Protein AF-A0A7X8R130-F1 (afdb_monomer_lite)

pLDDT: mean 80.9, std 13.42, range [38.44, 95.0]

Structure (mmCIF, N/CA/C/O backbone):
data_AF-A0A7X8R130-F1
#
_entry.id   AF-A0A7X8R130-F1
#
loop_
_atom_site.group_PDB
_atom_site.id
_atom_site.type_symbol
_atom_site.label_atom_id
_atom_site.label_alt_id
_atom_site.label_comp_id
_atom_site.label_asym_id
_atom_site.label_entity_id
_atom_site.label_seq_id
_atom_site.pdbx_PDB_ins_code
_atom_site.Cartn_x
_atom_site.Cartn_y
_atom_site.Cartn_z
_atom_site.occupancy
_atom_site.B_iso_or_equiv
_atom_site.auth_seq_id
_atom_site.auth_comp_id
_atom_site.auth_asym_id
_atom_site.auth_atom_id
_atom_site.pdbx_PDB_model_num
ATOM 1 N N . GLN A 1 1 ? 11.035 8.551 -11.844 1.00 73.44 1 GLN A N 1
ATOM 2 C CA . GLN A 1 1 ? 11.113 8.944 -13.270 1.00 73.44 1 GLN A CA 1
ATOM 3 C C . GLN A 1 1 ? 12.322 9.835 -13.554 1.00 73.44 1 GLN A C 1
ATOM 5 O O . GLN A 1 1 ? 13.119 9.437 -14.389 1.00 73.44 1 GLN A O 1
ATOM 10 N N . GLY A 1 2 ? 12.536 10.948 -12.832 1.00 83.69 2 GLY A N 1
ATOM 11 C CA . GLY A 1 2 ? 13.735 11.793 -13.015 1.00 83.69 2 GLY A CA 1
ATOM 12 C C . GLY A 1 2 ? 15.074 11.063 -12.820 1.00 83.69 2 GLY A C 1
ATOM 13 O O . GLY A 1 2 ? 15.964 11.190 -13.649 1.00 83.69 2 GLY A O 1
ATOM 14 N N . GLU A 1 3 ? 15.189 10.219 -11.790 1.00 83.75 3 GLU A N 1
ATOM 15 C CA . GLU A 1 3 ? 16.383 9.385 -11.557 1.00 83.75 3 GLU A CA 1
ATOM 16 C C . GLU A 1 3 ? 16.669 8.415 -12.716 1.00 83.75 3 GLU A C 1
ATOM 18 O O . GLU A 1 3 ? 17.794 8.341 -13.197 1.00 83.75 3 GLU A O 1
ATOM 23 N N . CYS A 1 4 ? 15.642 7.714 -13.208 1.00 82.94 4 CYS A N 1
ATOM 24 C CA . CYS A 1 4 ? 15.760 6.807 -14.353 1.00 82.94 4 CYS A CA 1
ATOM 25 C C . CYS A 1 4 ? 16.220 7.556 -15.613 1.00 82.94 4 CYS A C 1
ATOM 27 O O . CYS A 1 4 ? 17.091 7.071 -16.327 1.00 82.94 4 CYS A O 1
ATOM 29 N N . ALA A 1 5 ? 15.688 8.760 -15.850 1.00 85.56 5 ALA A N 1
ATOM 30 C CA . ALA A 1 5 ? 16.148 9.619 -16.937 1.00 85.56 5 ALA A CA 1
ATOM 31 C C . ALA A 1 5 ? 17.622 10.020 -16.753 1.00 85.56 5 ALA A C 1
ATOM 33 O O . ALA A 1 5 ? 18.395 9.930 -17.700 1.00 85.56 5 ALA A O 1
ATOM 34 N N . GLY A 1 6 ? 18.035 10.389 -15.536 1.00 89.75 6 GLY A N 1
ATOM 35 C CA . GLY A 1 6 ? 19.433 10.682 -15.204 1.00 89.75 6 GLY A CA 1
ATOM 36 C C . GLY A 1 6 ? 20.379 9.507 -15.462 1.00 89.75 6 GLY A C 1
ATOM 37 O O . GLY A 1 6 ? 21.422 9.685 -16.087 1.00 89.75 6 GLY A O 1
ATOM 38 N N . MET A 1 7 ? 19.997 8.298 -15.042 1.00 87.44 7 MET A N 1
ATOM 39 C CA . MET A 1 7 ? 20.782 7.080 -15.278 1.00 87.44 7 MET A CA 1
ATOM 40 C C . MET A 1 7 ? 20.916 6.774 -16.774 1.00 87.44 7 MET A C 1
ATOM 42 O O . MET A 1 7 ? 22.036 6.557 -17.240 1.00 87.44 7 MET A O 1
ATOM 46 N N . ASN A 1 8 ? 19.819 6.877 -17.532 1.00 89.31 8 ASN A N 1
ATOM 47 C CA . ASN A 1 8 ? 19.824 6.693 -18.986 1.00 89.31 8 ASN A CA 1
ATOM 48 C C . ASN A 1 8 ? 20.682 7.745 -19.703 1.00 89.31 8 ASN A C 1
ATOM 50 O O . ASN A 1 8 ? 21.444 7.410 -20.606 1.00 89.31 8 ASN A O 1
ATOM 54 N N . MET A 1 9 ? 20.655 9.001 -19.247 1.00 90.31 9 MET A N 1
ATOM 55 C CA . MET A 1 9 ? 21.545 10.051 -19.760 1.00 90.31 9 MET A CA 1
ATOM 56 C C . MET A 1 9 ? 23.027 9.796 -19.442 1.00 90.31 9 MET A C 1
ATOM 58 O O . MET A 1 9 ? 23.889 10.250 -20.188 1.00 90.31 9 MET A O 1
ATOM 62 N N . SER A 1 10 ? 23.343 9.052 -18.377 1.00 90.44 10 SER A N 1
ATOM 63 C CA . SER A 1 10 ? 24.720 8.656 -18.032 1.00 90.44 10 SER A CA 1
ATOM 64 C C . SER A 1 10 ? 25.238 7.432 -18.808 1.00 90.44 10 SER A C 1
ATOM 66 O O . SER A 1 10 ? 26.328 6.941 -18.519 1.00 90.44 10 SER A O 1
ATOM 68 N N . GLY A 1 11 ? 24.466 6.926 -19.778 1.00 85.50 11 GLY A N 1
ATOM 69 C CA . GLY A 1 11 ? 24.817 5.754 -20.585 1.00 85.50 11 GLY A CA 1
ATOM 70 C C . GLY A 1 11 ? 24.559 4.408 -19.898 1.00 85.50 11 GLY A C 1
ATOM 71 O O . GLY A 1 11 ? 24.974 3.375 -20.418 1.00 85.50 11 GLY A O 1
ATOM 72 N N . LYS A 1 12 ? 23.888 4.397 -18.738 1.00 83.94 12 LYS A N 1
ATOM 73 C CA . LYS A 1 12 ? 23.409 3.169 -18.088 1.00 83.94 12 LYS A CA 1
ATOM 74 C C . LYS A 1 12 ? 22.003 2.860 -18.573 1.00 83.94 12 LYS A C 1
ATOM 76 O O . LYS A 1 12 ? 21.180 3.760 -18.586 1.00 83.94 12 LYS A O 1
ATOM 81 N N . ASP A 1 13 ? 21.714 1.606 -18.892 1.00 81.56 13 ASP A N 1
ATOM 82 C CA . ASP A 1 13 ? 20.369 1.202 -19.304 1.00 81.56 13 ASP A CA 1
ATOM 83 C C . ASP A 1 13 ? 19.511 0.884 -18.068 1.00 81.56 13 ASP A C 1
ATOM 85 O O . ASP A 1 13 ? 19.802 -0.047 -17.311 1.00 81.56 13 ASP A O 1
ATOM 89 N N . PHE A 1 14 ? 18.500 1.713 -17.805 1.00 83.50 14 PHE A N 1
ATOM 90 C CA . PHE A 1 14 ? 17.632 1.619 -16.635 1.00 83.50 14 PHE A CA 1
ATOM 91 C C . PHE A 1 14 ? 16.160 1.753 -17.034 1.00 83.50 14 PHE A C 1
ATOM 93 O O . PHE A 1 14 ? 15.763 2.680 -17.746 1.00 83.50 14 PHE A O 1
ATOM 100 N N . VAL A 1 15 ? 15.325 0.846 -16.522 1.00 82.88 15 VAL A N 1
ATOM 101 C CA . VAL A 1 15 ? 13.887 0.784 -16.818 1.00 82.88 15 VAL A CA 1
ATOM 102 C C . VAL A 1 15 ? 13.085 1.238 -15.602 1.00 82.88 15 VAL A C 1
ATOM 104 O O . VAL A 1 15 ? 13.333 0.810 -14.477 1.00 82.88 15 VAL A O 1
ATOM 107 N N . PHE A 1 16 ? 12.092 2.102 -15.824 1.00 76.38 16 PHE A N 1
ATOM 108 C CA . PHE A 1 16 ? 11.149 2.511 -14.786 1.00 76.38 16 PHE A CA 1
ATOM 109 C C . PHE A 1 16 ? 9.902 1.618 -14.809 1.00 76.38 16 PHE A C 1
ATOM 111 O O . PHE A 1 16 ? 8.943 1.894 -15.524 1.00 76.38 16 PHE A O 1
ATOM 118 N N . ASP A 1 17 ? 9.910 0.555 -14.011 1.00 75.88 17 ASP A N 1
ATOM 119 C CA . ASP A 1 17 ? 8.871 -0.487 -13.965 1.00 75.88 17 ASP A CA 1
ATOM 120 C C . ASP A 1 17 ? 8.034 -0.482 -12.669 1.00 75.88 17 ASP A C 1
ATOM 122 O O . ASP A 1 17 ? 7.019 -1.169 -12.560 1.00 75.88 17 ASP A O 1
ATOM 126 N N . LYS A 1 18 ? 8.430 0.329 -11.684 1.00 68.75 18 LYS A N 1
ATOM 127 C CA . LYS A 1 18 ? 7.862 0.360 -10.322 1.00 68.75 18 LYS A CA 1
ATOM 128 C C . LYS A 1 18 ? 6.936 1.551 -10.063 1.00 68.75 18 LYS A C 1
ATOM 130 O O . LYS A 1 18 ? 6.879 2.075 -8.949 1.00 68.75 18 LYS A O 1
ATOM 135 N N . ALA A 1 19 ? 6.232 2.012 -11.093 1.00 74.38 19 ALA A N 1
ATOM 136 C CA . ALA A 1 19 ? 5.258 3.087 -10.951 1.00 74.38 19 ALA A CA 1
ATOM 137 C C . ALA A 1 19 ? 4.056 2.615 -10.121 1.00 74.38 19 ALA A C 1
ATOM 139 O O . ALA A 1 19 ? 3.440 1.598 -10.435 1.00 74.38 19 ALA A O 1
ATOM 140 N N . ILE A 1 20 ? 3.698 3.380 -9.095 1.00 81.06 20 ILE A N 1
ATOM 141 C CA . ILE A 1 20 ? 2.458 3.199 -8.337 1.00 81.06 20 ILE A CA 1
ATOM 142 C C . ILE A 1 20 ? 1.722 4.541 -8.296 1.00 81.06 20 ILE A C 1
ATOM 144 O O . ILE A 1 20 ? 2.370 5.569 -8.079 1.00 81.06 20 ILE A O 1
ATOM 148 N N . PRO A 1 21 ? 0.396 4.575 -8.518 1.00 83.44 21 PRO A N 1
ATOM 149 C CA . PRO A 1 21 ? -0.369 5.793 -8.300 1.00 83.44 21 PRO A CA 1
ATOM 150 C C . PRO A 1 21 ? -0.313 6.123 -6.807 1.00 83.44 21 PRO A C 1
ATOM 152 O O . PRO A 1 21 ? -0.613 5.267 -5.978 1.00 83.44 21 PRO A O 1
ATOM 155 N N . MET A 1 22 ? 0.108 7.335 -6.460 1.00 87.50 22 MET A N 1
ATOM 156 C CA . MET A 1 22 ? 0.205 7.797 -5.078 1.00 87.50 22 MET A CA 1
ATOM 157 C C . MET A 1 22 ? -0.158 9.275 -5.013 1.00 87.50 22 MET A C 1
ATOM 159 O O . MET A 1 22 ? 0.347 10.064 -5.806 1.00 87.50 22 MET A O 1
ATOM 163 N N . ASN A 1 23 ? -0.995 9.641 -4.045 1.00 87.69 23 ASN A N 1
ATOM 164 C CA . ASN A 1 23 ? -1.342 11.029 -3.758 1.00 87.69 23 ASN A CA 1
ATOM 165 C C . ASN A 1 23 ? -1.182 11.303 -2.266 1.00 87.69 23 ASN A C 1
ATOM 167 O O . ASN A 1 23 ? -1.590 10.484 -1.441 1.00 87.69 23 ASN A O 1
ATOM 171 N N . ALA A 1 24 ? -0.650 12.474 -1.931 1.00 87.06 24 ALA A N 1
ATOM 172 C CA . ALA A 1 24 ? -0.576 12.967 -0.564 1.00 87.06 24 ALA A CA 1
ATOM 173 C C . ALA A 1 24 ? -1.075 14.414 -0.511 1.00 87.06 24 ALA A C 1
ATOM 175 O O . ALA A 1 24 ? -0.730 15.222 -1.373 1.00 87.06 24 ALA A O 1
ATOM 176 N N . ILE A 1 25 ? -1.890 14.736 0.491 1.00 90.00 25 ILE A N 1
ATOM 177 C CA . ILE A 1 25 ? -2.416 16.082 0.723 1.00 90.00 25 ILE A CA 1
ATOM 178 C C . ILE A 1 25 ? -2.476 16.364 2.224 1.00 90.00 25 ILE A C 1
ATOM 180 O O . ILE A 1 25 ? -2.854 15.500 3.011 1.00 90.00 25 ILE A O 1
ATOM 184 N N . GLY A 1 26 ? -2.088 17.573 2.624 1.00 86.12 26 GLY A N 1
ATOM 185 C CA . GLY A 1 26 ? -2.335 18.092 3.968 1.00 86.12 26 GLY A CA 1
ATOM 186 C C . GLY A 1 26 ? -3.575 18.980 3.959 1.00 86.12 26 GLY A C 1
ATOM 187 O O . GLY A 1 26 ? -3.665 19.882 3.127 1.00 86.12 26 GLY A O 1
ATOM 188 N N . LEU A 1 27 ? -4.523 18.740 4.863 1.00 80.62 27 LEU A N 1
ATOM 189 C CA . LEU A 1 27 ? -5.742 19.535 4.992 1.00 80.62 27 LEU A CA 1
ATOM 190 C C . LEU A 1 27 ? -6.117 19.685 6.472 1.00 80.62 27 LEU A C 1
ATOM 192 O O . LEU A 1 27 ? -6.207 18.699 7.191 1.00 80.62 27 LEU A O 1
ATOM 196 N N . PHE A 1 28 ? -6.341 20.922 6.928 1.00 77.56 28 PHE A N 1
ATOM 197 C CA . PHE A 1 28 ? -6.721 21.241 8.317 1.00 77.56 28 PHE A 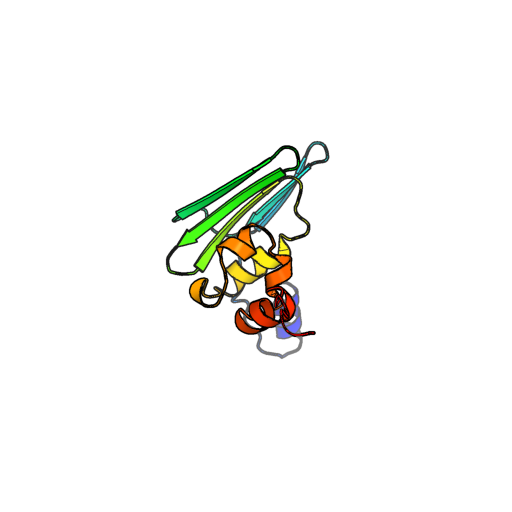CA 1
ATOM 198 C C . PHE A 1 28 ? -5.789 20.667 9.405 1.00 77.56 28 PHE A C 1
ATOM 200 O O . PHE A 1 28 ? -6.236 20.356 10.502 1.00 77.56 28 PHE A O 1
ATOM 207 N N . GLY A 1 29 ? -4.490 20.540 9.113 1.00 78.88 29 GLY A N 1
ATOM 208 C CA . GLY A 1 29 ? -3.506 19.966 10.043 1.00 78.88 29 GLY A CA 1
ATOM 209 C C . GLY A 1 29 ? -3.430 18.437 10.022 1.00 78.88 29 GLY A C 1
ATOM 210 O O . GLY A 1 29 ? -2.545 17.876 10.656 1.00 78.88 29 GLY A O 1
ATOM 211 N N . GLU A 1 30 ? -4.289 17.776 9.245 1.00 82.19 30 GLU A N 1
ATOM 212 C CA . GLU A 1 30 ? -4.256 16.335 9.020 1.00 82.19 30 GLU A CA 1
ATOM 213 C C . GLU A 1 30 ? -3.570 16.006 7.696 1.00 82.19 30 GLU A C 1
ATOM 215 O O . GLU A 1 30 ? -3.729 16.705 6.689 1.00 82.19 30 GLU A O 1
ATOM 220 N N . HIS A 1 31 ? -2.826 14.905 7.674 1.00 88.25 31 HIS A N 1
ATOM 221 C CA . HIS A 1 31 ? -2.185 14.411 6.463 1.00 88.25 31 HIS A CA 1
ATOM 222 C C . HIS A 1 31 ? -2.927 13.197 5.925 1.00 88.25 31 HIS A C 1
ATOM 224 O O . HIS A 1 31 ? -3.110 12.207 6.629 1.00 88.25 31 HIS A O 1
ATOM 230 N N . ILE A 1 32 ? -3.320 13.269 4.657 1.00 90.31 32 ILE A N 1
ATOM 231 C CA . ILE A 1 32 ? -3.949 12.183 3.916 1.00 90.31 32 ILE A CA 1
ATOM 232 C C . ILE A 1 32 ? -2.933 11.649 2.916 1.00 90.31 32 ILE A C 1
ATOM 234 O O . ILE A 1 32 ? -2.353 12.409 2.140 1.00 90.31 32 ILE A O 1
ATOM 238 N N . ILE A 1 33 ? -2.750 10.334 2.895 1.00 92.75 33 ILE A N 1
ATOM 239 C CA . ILE A 1 33 ? -1.928 9.648 1.904 1.00 92.75 33 ILE A CA 1
ATOM 240 C C . ILE A 1 33 ? -2.672 8.443 1.343 1.00 92.75 33 ILE A C 1
ATOM 242 O O . ILE A 1 33 ? -3.300 7.667 2.064 1.00 92.75 33 ILE A O 1
ATOM 246 N N . THR A 1 34 ? -2.599 8.296 0.029 1.00 92.81 34 THR A N 1
ATOM 247 C CA . THR A 1 34 ? -3.222 7.204 -0.710 1.00 92.81 34 THR A CA 1
ATOM 248 C C . THR A 1 34 ? -2.240 6.630 -1.710 1.00 92.81 34 THR A C 1
ATOM 250 O O . THR A 1 34 ? -1.454 7.375 -2.299 1.00 92.81 34 THR A O 1
ATOM 253 N N . ALA A 1 35 ? -2.281 5.318 -1.912 1.00 92.81 35 ALA A N 1
ATOM 254 C CA . ALA A 1 35 ? -1.494 4.667 -2.947 1.00 92.81 35 ALA A CA 1
ATOM 255 C C . ALA A 1 35 ? -2.213 3.439 -3.506 1.00 92.81 35 ALA A C 1
ATOM 257 O O . ALA A 1 35 ? -2.989 2.793 -2.802 1.00 92.81 35 ALA A O 1
ATOM 258 N N . GLY A 1 36 ? -1.902 3.089 -4.752 1.00 91.88 36 GLY A N 1
ATOM 259 C CA . GLY A 1 36 ? -2.373 1.873 -5.402 1.00 91.88 36 GLY A CA 1
ATOM 260 C C . GLY A 1 36 ? -3.823 1.940 -5.889 1.00 91.88 36 GLY A C 1
ATOM 261 O O . GLY A 1 36 ? -4.313 2.983 -6.316 1.00 91.88 36 GLY A O 1
ATOM 262 N N . THR A 1 37 ? -4.491 0.791 -5.873 1.00 92.00 37 THR A N 1
ATOM 263 C CA . THR A 1 37 ? -5.855 0.582 -6.374 1.00 92.00 37 THR A CA 1
ATOM 264 C C . THR A 1 37 ? -6.788 0.151 -5.246 1.00 92.00 37 THR A C 1
ATOM 266 O O . THR A 1 37 ? -6.385 -0.527 -4.302 1.00 92.00 37 THR A O 1
ATOM 269 N N . TYR A 1 38 ? -8.057 0.548 -5.336 1.00 92.88 38 TYR A N 1
ATOM 270 C CA . TYR A 1 38 ? -9.052 0.341 -4.277 1.00 92.88 38 TYR A CA 1
ATOM 271 C C . TYR A 1 38 ? -9.951 -0.872 -4.546 1.00 92.88 38 TYR A C 1
ATOM 273 O O . TYR A 1 38 ? -11.172 -0.795 -4.415 1.00 92.88 38 TYR A O 1
ATOM 281 N N . THR A 1 39 ? -9.351 -1.984 -4.968 1.00 91.50 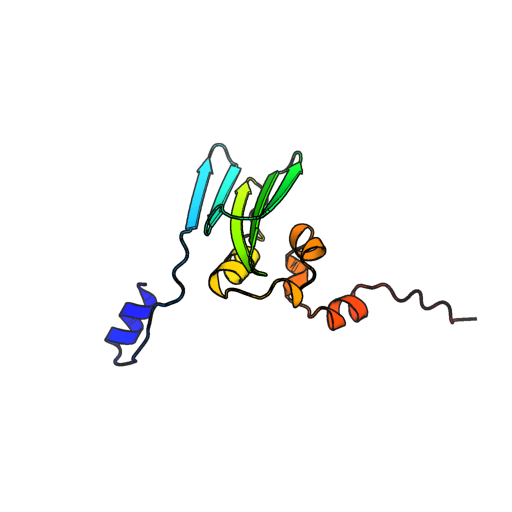39 THR A N 1
ATOM 282 C CA . THR A 1 39 ? -10.055 -3.213 -5.362 1.00 91.50 39 THR A CA 1
ATOM 283 C C . THR A 1 39 ? -9.717 -4.382 -4.442 1.00 91.50 39 THR A C 1
ATOM 285 O O . THR A 1 39 ? -8.603 -4.474 -3.923 1.00 91.50 39 THR A O 1
ATOM 288 N N . GLY A 1 40 ? -10.665 -5.310 -4.289 1.00 93.19 40 GLY A N 1
ATOM 289 C CA . GLY A 1 40 ? -10.500 -6.525 -3.491 1.00 93.19 40 GLY A CA 1
ATOM 290 C C . GLY A 1 40 ? -11.095 -6.424 -2.088 1.00 93.19 40 GLY A C 1
ATOM 291 O O . GLY A 1 40 ? -12.038 -5.669 -1.841 1.00 93.19 40 GLY A O 1
ATOM 292 N N . HIS A 1 41 ? -10.543 -7.214 -1.172 1.00 94.12 41 HIS A N 1
ATOM 293 C CA . HIS A 1 41 ? -10.915 -7.206 0.235 1.00 94.12 41 HIS A CA 1
ATOM 294 C C . HIS A 1 41 ? -10.418 -5.944 0.926 1.00 94.12 41 HIS A C 1
ATOM 296 O O . HIS A 1 41 ? -9.416 -5.341 0.539 1.00 94.12 41 HIS A O 1
ATOM 302 N N . VAL A 1 42 ? -11.138 -5.556 1.975 1.00 94.50 42 VAL A N 1
ATOM 303 C CA . VAL A 1 42 ? -10.903 -4.312 2.695 1.00 94.50 42 VAL A CA 1
ATOM 304 C C . VAL A 1 42 ? -10.630 -4.618 4.156 1.00 94.50 42 VAL A C 1
ATOM 306 O O . VAL A 1 42 ? -11.451 -5.229 4.835 1.00 94.50 42 VAL A O 1
ATOM 309 N N . TYR A 1 43 ? -9.497 -4.135 4.650 1.00 91.94 43 TYR A N 1
ATOM 310 C CA . TYR A 1 43 ? -9.257 -3.960 6.077 1.00 91.94 43 TYR A CA 1
ATOM 311 C C . TYR A 1 43 ? -9.465 -2.485 6.406 1.00 91.94 43 TYR A C 1
ATOM 313 O O . TYR A 1 43 ? -8.932 -1.621 5.712 1.00 91.94 43 TYR A O 1
ATOM 321 N N . CYS A 1 44 ? -10.250 -2.186 7.436 1.00 92.31 44 CYS A N 1
ATOM 322 C CA . CYS A 1 44 ? -10.548 -0.820 7.843 1.00 92.31 44 CYS A CA 1
ATOM 323 C C . CYS A 1 44 ? -10.345 -0.679 9.346 1.00 92.31 44 CYS A C 1
ATOM 325 O O . CYS A 1 44 ? -10.846 -1.485 10.125 1.00 92.31 44 CYS A O 1
ATOM 327 N N . GLU A 1 45 ? -9.643 0.373 9.735 1.00 89.69 45 GLU A N 1
ATOM 328 C CA . GLU A 1 45 ? -9.388 0.741 11.116 1.00 89.69 45 GLU A CA 1
ATOM 329 C C . GLU A 1 45 ? -9.548 2.253 11.229 1.00 89.69 45 GLU A C 1
ATOM 331 O O . GLU A 1 45 ? -8.933 3.012 10.481 1.00 89.69 45 GLU A O 1
ATOM 336 N N . ALA A 1 46 ? -10.429 2.679 12.123 1.00 88.50 46 ALA A N 1
ATOM 337 C CA . ALA A 1 46 ? -10.703 4.079 12.381 1.00 88.50 46 ALA A CA 1
ATOM 338 C C . ALA A 1 46 ? -10.735 4.272 13.892 1.00 88.50 46 ALA A C 1
ATOM 340 O O . ALA A 1 46 ? -11.481 3.584 14.591 1.00 88.50 46 ALA A O 1
ATOM 341 N N . ASP A 1 47 ? -9.917 5.191 14.383 1.00 84.81 47 ASP A N 1
ATOM 342 C CA . ASP A 1 47 ? -9.889 5.590 15.782 1.00 84.81 47 ASP A CA 1
ATOM 343 C C . ASP A 1 47 ? -9.910 7.123 15.887 1.00 84.81 47 ASP A C 1
ATOM 345 O O . ASP A 1 47 ? -10.145 7.832 14.907 1.00 84.81 47 ASP A O 1
ATOM 349 N N . LYS A 1 48 ? -9.722 7.657 17.096 1.00 80.69 48 LYS A N 1
ATOM 350 C CA . LYS A 1 48 ? -9.709 9.112 17.318 1.00 80.69 48 LYS A CA 1
ATOM 351 C C . LYS A 1 48 ? -8.488 9.814 16.711 1.00 80.69 48 LYS A C 1
ATOM 353 O O . LYS A 1 48 ? -8.522 11.030 16.570 1.00 80.69 48 LYS A O 1
ATOM 358 N N . ASN A 1 49 ? -7.434 9.068 16.395 1.00 78.56 49 ASN A N 1
ATOM 359 C CA . ASN A 1 49 ? -6.126 9.570 15.985 1.00 78.56 49 ASN A CA 1
ATOM 360 C C . ASN A 1 49 ? -5.848 9.331 14.493 1.00 78.56 49 ASN A C 1
ATOM 362 O O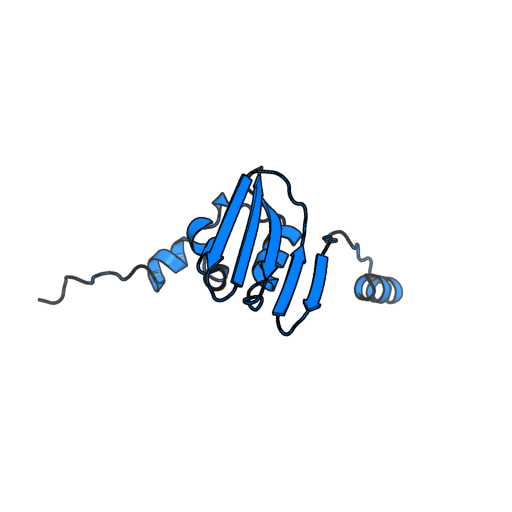 . ASN A 1 49 ? -4.795 9.730 13.994 1.00 78.56 49 ASN A O 1
ATOM 366 N N . GLY A 1 50 ? -6.750 8.660 13.777 1.00 85.50 50 GLY A N 1
ATOM 367 C CA . GLY A 1 50 ? -6.603 8.477 12.349 1.00 85.50 50 GLY A CA 1
ATOM 368 C C . GLY A 1 50 ? -7.565 7.483 11.723 1.00 85.50 50 GLY A C 1
ATOM 369 O O . GLY A 1 50 ? -8.398 6.832 12.355 1.00 85.50 50 GLY A O 1
ATOM 370 N N . PHE A 1 51 ? -7.405 7.364 10.413 1.00 90.25 51 PHE A N 1
ATOM 371 C CA . PHE A 1 51 ? -8.146 6.437 9.576 1.00 90.25 51 PHE A CA 1
ATOM 372 C C . PHE A 1 51 ? -7.166 5.655 8.718 1.00 90.25 51 PHE A C 1
ATOM 374 O O . PHE A 1 51 ? -6.247 6.230 8.141 1.00 90.25 51 PHE A O 1
ATOM 381 N N . LYS A 1 52 ? -7.373 4.348 8.600 1.00 91.62 52 LYS A N 1
ATOM 382 C CA . LYS A 1 52 ? -6.568 3.461 7.769 1.00 91.62 52 LYS A CA 1
ATOM 383 C C . LYS A 1 52 ? -7.468 2.453 7.078 1.00 91.62 52 LYS A C 1
ATOM 385 O O . LYS A 1 52 ? -8.182 1.685 7.717 1.00 91.62 52 LYS A O 1
ATOM 390 N N . LYS A 1 53 ? -7.376 2.410 5.757 1.00 94.00 53 LYS A N 1
ATOM 391 C CA . LYS A 1 53 ? -8.066 1.444 4.911 1.00 94.00 53 LYS A CA 1
ATOM 392 C C . LYS A 1 53 ? -7.056 0.790 3.984 1.00 94.00 53 LYS A C 1
ATOM 394 O O . LYS A 1 53 ? -6.360 1.493 3.260 1.00 94.00 53 LYS A O 1
ATOM 399 N N . LEU A 1 54 ? -6.969 -0.533 4.013 1.00 93.38 54 LEU A N 1
ATOM 400 C CA . LEU A 1 54 ? -6.078 -1.332 3.176 1.00 93.38 54 LEU A CA 1
ATOM 401 C C . LEU A 1 54 ? -6.921 -2.173 2.218 1.00 93.38 54 LEU A C 1
ATOM 403 O O . LEU A 1 54 ? -7.910 -2.775 2.635 1.00 93.38 54 LEU A O 1
ATOM 407 N N . PHE A 1 55 ? -6.513 -2.223 0.956 1.00 95.00 55 PHE A N 1
ATOM 408 C CA . PHE A 1 55 ? -7.161 -2.983 -0.109 1.00 95.00 55 PHE A CA 1
ATOM 409 C C . PHE A 1 55 ? -6.230 -4.101 -0.554 1.00 95.00 55 PHE A C 1
ATOM 411 O O . PHE A 1 55 ? -5.079 -3.826 -0.888 1.00 95.00 55 PHE A O 1
ATOM 418 N N . TYR A 1 56 ? -6.696 -5.346 -0.551 1.00 94.12 56 TYR A N 1
ATOM 419 C CA . TYR A 1 56 ? -5.865 -6.508 -0.864 1.00 94.12 56 TYR A CA 1
ATOM 420 C C . TYR A 1 56 ? -6.659 -7.612 -1.571 1.00 94.12 56 TYR A C 1
ATOM 422 O O . TYR A 1 56 ? -7.832 -7.847 -1.288 1.00 94.12 56 TYR A O 1
ATOM 430 N N . SER A 1 57 ? -6.013 -8.304 -2.501 1.00 93.94 57 SER A N 1
ATOM 431 C CA . SER A 1 57 ? -6.519 -9.505 -3.178 1.00 93.94 57 SER A CA 1
ATOM 432 C C . SER A 1 57 ? -5.337 -10.291 -3.731 1.00 93.94 57 SER A C 1
ATOM 434 O O . SER A 1 57 ? -4.216 -9.789 -3.734 1.00 93.94 57 SER A O 1
ATOM 436 N N . ASP A 1 58 ? -5.564 -11.529 -4.171 1.00 92.88 58 ASP A N 1
ATOM 437 C CA . ASP A 1 58 ? -4.555 -12.310 -4.908 1.00 92.88 58 ASP A CA 1
ATOM 438 C C . ASP A 1 58 ? -3.197 -12.383 -4.190 1.00 92.88 58 ASP A C 1
ATOM 440 O O . ASP A 1 58 ? -2.129 -12.293 -4.801 1.00 92.88 58 ASP A O 1
ATOM 444 N N . ASN A 1 59 ? -3.261 -12.514 -2.859 1.00 91.06 59 ASN A N 1
ATOM 445 C CA . ASN A 1 59 ? -2.110 -12.566 -1.964 1.00 91.06 59 ASN A CA 1
ATOM 446 C C . ASN A 1 59 ? -1.210 -11.307 -2.001 1.00 91.06 59 ASN A C 1
ATOM 448 O O . ASN A 1 59 ? -0.019 -11.395 -1.724 1.00 91.06 59 ASN A O 1
ATOM 452 N N . LYS A 1 60 ? -1.740 -10.125 -2.347 1.00 91.94 60 LYS A N 1
ATOM 453 C CA . LYS A 1 60 ? -0.981 -8.864 -2.458 1.00 91.94 60 LYS A CA 1
ATOM 454 C C . LYS A 1 60 ? -1.752 -7.675 -1.896 1.00 91.94 60 LYS A C 1
ATOM 456 O O . LYS A 1 60 ? -2.983 -7.649 -1.891 1.00 91.94 60 LYS A O 1
ATOM 461 N N . LEU A 1 61 ? -1.012 -6.661 -1.443 1.00 93.06 61 LEU A N 1
ATOM 462 C CA . LEU A 1 61 ? -1.587 -5.359 -1.114 1.00 93.06 61 LEU A CA 1
ATOM 463 C C . LEU A 1 61 ? -1.782 -4.553 -2.405 1.00 93.06 61 LEU A C 1
ATOM 465 O O . LEU A 1 61 ? -0.820 -4.258 -3.111 1.00 93.06 61 LEU A O 1
ATOM 469 N N . ASN A 1 62 ? -3.028 -4.190 -2.694 1.00 93.75 62 ASN A N 1
ATOM 470 C CA . ASN A 1 62 ? -3.422 -3.462 -3.898 1.00 93.75 62 ASN A CA 1
ATOM 471 C C . ASN A 1 62 ? -3.353 -1.952 -3.700 1.00 93.75 62 ASN A C 1
ATOM 473 O O . ASN A 1 62 ? -3.001 -1.232 -4.634 1.00 93.75 62 ASN A O 1
ATOM 477 N N . GLY A 1 63 ? -3.694 -1.472 -2.503 1.00 93.31 63 GLY A N 1
ATOM 478 C CA . GLY A 1 63 ? -3.747 -0.049 -2.205 1.00 93.31 63 GLY A CA 1
ATOM 479 C C . GLY A 1 63 ? -4.034 0.267 -0.744 1.00 93.31 63 GLY A C 1
ATOM 480 O O . GLY A 1 63 ? -4.377 -0.612 0.048 1.00 93.31 63 GLY A O 1
ATOM 481 N N . PHE A 1 64 ? -3.913 1.542 -0.384 1.00 93.88 64 PHE A N 1
ATOM 482 C CA . PHE A 1 64 ? -4.316 2.040 0.926 1.00 93.88 64 PHE A CA 1
ATOM 483 C C . PHE A 1 64 ? -4.818 3.484 0.887 1.00 93.88 64 PHE A C 1
ATOM 485 O O . PHE A 1 64 ? -4.497 4.254 -0.017 1.00 93.88 64 PHE A O 1
ATOM 492 N N . ILE A 1 65 ? -5.567 3.844 1.928 1.00 93.31 65 ILE A N 1
ATOM 493 C CA . ILE A 1 65 ? -5.937 5.211 2.294 1.00 93.31 65 ILE A CA 1
ATOM 494 C C . ILE A 1 65 ? -5.596 5.382 3.771 1.00 93.31 65 ILE A C 1
ATOM 496 O O . ILE A 1 65 ? -6.040 4.580 4.593 1.00 93.31 65 ILE A O 1
ATOM 500 N N . MET A 1 66 ? -4.820 6.406 4.115 1.00 91.75 66 MET A N 1
ATOM 501 C CA . MET A 1 66 ? -4.483 6.728 5.499 1.00 91.75 66 MET A CA 1
ATOM 502 C C . MET A 1 66 ? -4.640 8.215 5.783 1.00 91.75 66 MET A C 1
ATOM 504 O O . MET A 1 66 ? -4.342 9.040 4.922 1.00 91.75 66 MET A O 1
ATOM 508 N N . ILE A 1 67 ? -5.102 8.534 6.990 1.00 90.44 67 ILE A N 1
ATOM 509 C CA . ILE A 1 67 ? -5.325 9.892 7.490 1.00 90.44 67 ILE A CA 1
ATOM 510 C C . ILE A 1 67 ? -4.750 9.989 8.905 1.00 90.44 67 ILE A C 1
ATOM 512 O O . ILE A 1 67 ? -4.985 9.093 9.720 1.00 90.44 67 ILE A O 1
ATOM 516 N N . GLY A 1 68 ? -4.008 11.060 9.183 1.00 85.75 68 GLY A N 1
ATOM 517 C CA . GLY A 1 68 ? -3.410 11.354 10.487 1.00 85.75 68 GLY A CA 1
ATOM 518 C C . GLY A 1 68 ? -2.102 10.600 10.710 1.00 85.75 68 GLY A C 1
ATOM 519 O O . GLY A 1 68 ? -1.021 11.127 10.444 1.00 85.75 68 GLY A O 1
ATOM 520 N N . ASN A 1 69 ? -2.175 9.339 11.147 1.00 82.31 69 ASN A N 1
ATOM 521 C CA . ASN A 1 69 ? -0.995 8.518 11.447 1.00 82.31 69 ASN A CA 1
ATOM 522 C C . ASN A 1 69 ? -0.324 7.955 10.177 1.00 82.31 69 ASN A C 1
ATOM 524 O O . ASN A 1 69 ? -0.463 6.777 9.834 1.00 82.31 69 ASN A O 1
ATOM 528 N N . ILE A 1 70 ? 0.401 8.818 9.461 1.00 81.12 70 ILE A N 1
ATOM 529 C CA . ILE A 1 70 ? 1.012 8.502 8.161 1.00 81.12 70 ILE A CA 1
ATOM 530 C C . ILE A 1 70 ? 2.488 8.083 8.229 1.00 81.12 70 ILE A C 1
ATOM 532 O O . ILE A 1 70 ? 3.057 7.728 7.197 1.00 81.12 70 ILE A O 1
ATOM 536 N N . GLU A 1 71 ? 3.117 8.068 9.410 1.00 78.88 71 GLU A N 1
ATOM 537 C CA . GLU A 1 71 ? 4.559 7.782 9.577 1.00 78.88 71 GLU A CA 1
ATOM 538 C C . GLU A 1 71 ? 4.984 6.450 8.943 1.00 78.88 71 GLU A C 1
ATOM 540 O O . GLU A 1 71 ? 6.098 6.287 8.450 1.00 78.88 71 GLU A O 1
ATOM 545 N N . LYS A 1 72 ? 4.064 5.483 8.916 1.00 81.81 72 LYS A N 1
ATOM 546 C CA . LYS A 1 72 ? 4.297 4.125 8.414 1.00 81.81 72 LYS A CA 1
ATOM 547 C C . LYS A 1 72 ? 3.840 3.912 6.964 1.00 81.81 72 LYS A C 1
ATOM 549 O O . LYS A 1 72 ? 3.883 2.785 6.473 1.00 81.81 72 LYS A O 1
ATOM 554 N N . ALA A 1 73 ? 3.448 4.968 6.245 1.00 85.69 73 ALA A N 1
ATOM 555 C CA . ALA A 1 73 ? 2.987 4.878 4.854 1.00 85.69 73 ALA A CA 1
ATOM 556 C C . ALA A 1 73 ? 4.037 4.341 3.881 1.00 85.69 73 ALA A C 1
ATOM 558 O O . ALA A 1 73 ? 3.685 3.665 2.911 1.00 85.69 73 ALA A O 1
ATOM 559 N N . GLY A 1 74 ? 5.320 4.582 4.160 1.00 84.19 74 GLY A N 1
ATOM 560 C CA . GLY A 1 74 ? 6.424 4.059 3.354 1.00 84.19 74 GLY A CA 1
ATOM 561 C C . GLY A 1 74 ? 6.453 2.528 3.294 1.00 84.19 74 GLY A C 1
ATOM 562 O O . GLY A 1 74 ? 6.768 1.963 2.251 1.00 84.19 74 GLY A O 1
ATOM 563 N N . ILE A 1 75 ? 6.037 1.849 4.368 1.00 86.75 75 ILE A N 1
ATOM 564 C CA . ILE A 1 75 ? 6.031 0.381 4.450 1.00 86.75 75 ILE A CA 1
ATOM 565 C C . ILE A 1 75 ? 4.944 -0.198 3.537 1.00 86.75 75 ILE A C 1
ATOM 567 O O . ILE A 1 75 ? 5.212 -1.063 2.706 1.00 86.75 75 ILE A O 1
ATOM 571 N N . TYR A 1 76 ? 3.723 0.337 3.617 1.00 89.19 76 TYR A N 1
ATOM 572 C CA . TYR A 1 76 ? 2.627 -0.069 2.730 1.00 89.19 76 TYR A CA 1
ATOM 573 C C . TYR A 1 76 ? 2.898 0.283 1.266 1.00 89.19 76 TYR A C 1
ATOM 575 O O . TYR A 1 76 ? 2.549 -0.467 0.359 1.00 89.19 76 TYR A O 1
ATOM 583 N N . THR A 1 77 ? 3.569 1.408 1.035 1.00 89.44 77 THR A N 1
ATOM 584 C CA . THR A 1 77 ? 4.030 1.809 -0.294 1.00 89.44 77 THR A CA 1
ATOM 585 C C . THR A 1 77 ? 4.981 0.771 -0.884 1.00 89.44 77 THR A C 1
ATOM 587 O O . THR A 1 77 ? 4.808 0.377 -2.037 1.00 89.44 77 THR A O 1
ATOM 590 N N . ALA A 1 78 ? 5.966 0.315 -0.104 1.00 87.31 78 ALA A N 1
ATOM 591 C CA . ALA A 1 78 ? 6.910 -0.709 -0.535 1.00 87.31 78 ALA A CA 1
ATOM 592 C C . ALA A 1 78 ? 6.193 -2.028 -0.859 1.00 87.31 78 ALA A C 1
ATOM 594 O O . ALA A 1 78 ? 6.412 -2.572 -1.936 1.00 87.31 78 ALA A O 1
ATOM 595 N N . LEU A 1 79 ? 5.254 -2.463 -0.008 1.00 88.25 79 LEU A N 1
ATOM 596 C CA . LEU A 1 79 ? 4.430 -3.659 -0.239 1.00 88.25 79 LEU A CA 1
ATOM 597 C C . LEU A 1 79 ? 3.700 -3.631 -1.590 1.00 88.25 79 LEU A C 1
ATOM 599 O O . LEU A 1 79 ? 3.729 -4.613 -2.333 1.00 88.25 79 LEU A O 1
ATOM 603 N N . ILE A 1 80 ? 3.068 -2.500 -1.926 1.00 90.31 80 ILE A N 1
ATOM 604 C CA . ILE A 1 80 ? 2.362 -2.331 -3.206 1.00 90.31 80 ILE A CA 1
ATOM 605 C C . ILE A 1 80 ? 3.367 -2.303 -4.363 1.00 90.31 80 ILE A C 1
ATOM 607 O O . ILE A 1 80 ? 3.175 -2.975 -5.377 1.00 90.31 80 ILE A O 1
ATOM 611 N N . ARG A 1 81 ? 4.458 -1.540 -4.214 1.00 87.00 81 ARG A N 1
ATOM 612 C CA . ARG A 1 81 ? 5.474 -1.355 -5.260 1.00 87.00 81 ARG A CA 1
ATOM 613 C C . ARG A 1 81 ? 6.190 -2.655 -5.616 1.00 87.00 81 ARG A C 1
ATOM 615 O O . ARG A 1 81 ? 6.473 -2.901 -6.785 1.00 87.00 81 ARG A O 1
ATOM 622 N N . GLU A 1 82 ? 6.499 -3.466 -4.614 1.00 87.50 82 GLU A N 1
ATOM 623 C CA . GLU A 1 82 ? 7.242 -4.721 -4.752 1.00 87.50 82 GLU A CA 1
ATOM 624 C C . GLU A 1 82 ? 6.327 -5.925 -4.980 1.00 87.50 82 GLU A C 1
ATOM 626 O O . GLU A 1 82 ? 6.816 -7.012 -5.283 1.00 87.50 82 GLU A O 1
ATOM 631 N N . LYS A 1 83 ? 5.002 -5.733 -4.901 1.00 87.69 83 LYS A N 1
ATOM 632 C CA . LYS A 1 83 ? 3.995 -6.793 -5.049 1.00 87.69 83 LYS A CA 1
ATOM 633 C C . LYS A 1 83 ? 4.261 -7.959 -4.092 1.00 87.69 83 LYS A C 1
ATOM 635 O O . LYS A 1 83 ? 4.137 -9.123 -4.484 1.00 87.69 83 LYS A O 1
ATOM 640 N N . THR A 1 84 ? 4.644 -7.633 -2.859 1.00 87.19 84 THR A N 1
ATOM 641 C CA . THR A 1 84 ? 5.066 -8.607 -1.851 1.00 87.19 84 THR A CA 1
ATOM 642 C C . THR A 1 84 ? 3.922 -9.574 -1.515 1.00 87.19 84 THR A C 1
ATOM 644 O O . THR A 1 84 ? 2.817 -9.110 -1.214 1.00 87.19 84 THR A O 1
ATOM 647 N N . PRO A 1 85 ? 4.168 -10.896 -1.538 1.00 89.00 85 PRO A N 1
ATOM 648 C CA . PRO A 1 85 ? 3.187 -11.896 -1.128 1.00 89.00 85 PRO A CA 1
ATOM 649 C C . PRO A 1 85 ? 2.799 -11.753 0.354 1.00 89.00 85 PRO A C 1
ATOM 651 O O . PRO A 1 85 ? 3.663 -11.749 1.231 1.00 89.00 85 PRO A O 1
ATOM 654 N N . LEU A 1 86 ? 1.507 -11.620 0.656 1.00 87.25 86 LEU A N 1
ATOM 655 C CA . LEU A 1 86 ? 1.010 -11.393 2.020 1.00 87.25 86 LEU A CA 1
ATOM 656 C C . LEU A 1 86 ? 1.112 -12.633 2.922 1.00 87.25 86 LEU A C 1
ATOM 658 O O . LEU A 1 86 ? 1.188 -12.489 4.139 1.00 87.25 86 LEU A O 1
ATOM 662 N N . ASP A 1 87 ? 1.147 -13.830 2.346 1.00 86.12 87 ASP A N 1
ATOM 663 C CA . ASP A 1 87 ? 1.345 -15.121 3.019 1.00 86.12 87 ASP A CA 1
ATOM 664 C C . ASP A 1 87 ? 2.748 -15.301 3.620 1.00 86.12 87 ASP A C 1
ATOM 666 O O . ASP A 1 87 ? 2.904 -15.956 4.653 1.00 86.12 87 ASP A O 1
ATOM 670 N N . THR A 1 88 ? 3.763 -14.669 3.024 1.00 82.06 88 THR A N 1
ATOM 671 C CA . THR A 1 88 ? 5.126 -14.601 3.584 1.00 82.06 88 THR A CA 1
ATOM 672 C C . THR A 1 88 ? 5.197 -13.731 4.840 1.00 82.06 88 THR A C 1
ATOM 674 O O . THR A 1 88 ? 6.181 -13.749 5.585 1.00 82.06 88 THR A O 1
ATOM 677 N N . LEU A 1 89 ? 4.130 -12.981 5.110 1.00 80.31 89 LEU A N 1
ATOM 678 C CA . LEU A 1 89 ? 4.031 -12.007 6.174 1.00 80.31 89 LEU A CA 1
ATOM 679 C C . LEU A 1 89 ? 2.945 -12.410 7.176 1.00 80.31 89 LEU A C 1
ATOM 681 O O . LEU A 1 89 ? 2.143 -13.317 6.972 1.00 80.31 89 LEU A O 1
ATOM 685 N N . ASP A 1 90 ? 2.921 -11.717 8.310 1.00 82.12 90 ASP A N 1
ATOM 686 C CA . ASP A 1 90 ? 1.756 -11.763 9.190 1.00 82.12 90 ASP A CA 1
ATOM 687 C C . ASP A 1 90 ? 0.915 -10.524 8.908 1.00 82.12 90 ASP A C 1
ATOM 689 O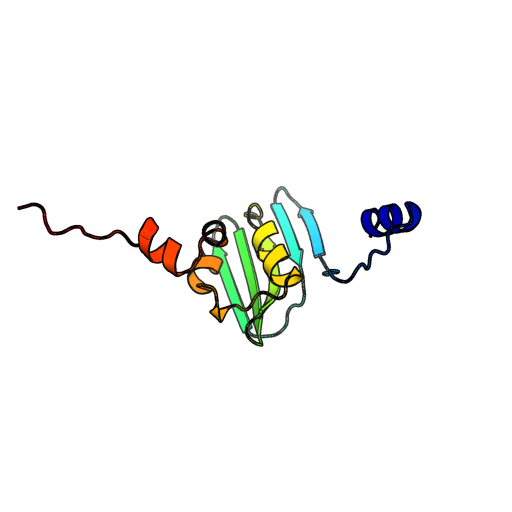 O . ASP A 1 90 ? 1.173 -9.447 9.447 1.00 82.12 90 ASP A O 1
ATOM 693 N N . PHE A 1 91 ? -0.046 -10.661 7.995 1.00 80.44 91 PHE A N 1
ATOM 694 C CA . PHE A 1 91 ? -0.835 -9.529 7.521 1.00 80.44 91 PHE A CA 1
ATOM 695 C C . PHE A 1 91 ? -1.597 -8.826 8.651 1.00 80.44 91 PHE A C 1
ATOM 697 O O . PHE A 1 91 ? -1.614 -7.598 8.698 1.00 80.44 91 PHE A O 1
ATOM 704 N N . ASN A 1 92 ? -2.161 -9.577 9.603 1.00 80.75 92 ASN A N 1
ATOM 705 C CA . ASN A 1 92 ? -2.865 -9.003 10.754 1.00 80.75 92 ASN A CA 1
ATOM 706 C C . ASN A 1 92 ? -1.936 -8.146 11.616 1.00 80.75 92 ASN A C 1
ATOM 708 O O . ASN A 1 92 ? -2.307 -7.058 12.063 1.00 80.75 92 ASN A O 1
ATOM 712 N N . LEU A 1 93 ? -0.714 -8.626 11.835 1.00 79.62 93 LEU A N 1
ATOM 713 C CA . LEU A 1 93 ? 0.283 -7.904 12.609 1.00 79.62 93 LEU A CA 1
ATOM 714 C C . LEU A 1 93 ? 0.844 -6.704 11.840 1.00 79.62 93 LEU A C 1
ATOM 716 O O . LEU A 1 93 ? 1.056 -5.663 12.449 1.00 79.62 93 LEU A O 1
ATOM 720 N N . ILE A 1 94 ? 0.997 -6.789 10.516 1.00 82.31 94 ILE A N 1
ATOM 721 C CA . ILE A 1 94 ? 1.377 -5.644 9.674 1.00 82.31 94 ILE A CA 1
ATOM 722 C C . ILE A 1 94 ? 0.293 -4.571 9.677 1.00 82.31 94 ILE A C 1
ATOM 724 O O . ILE A 1 94 ? 0.623 -3.394 9.793 1.00 82.31 94 ILE A O 1
ATOM 728 N N . CYS A 1 95 ? -0.985 -4.957 9.621 1.00 82.50 95 CYS A N 1
ATOM 729 C CA . CYS A 1 95 ? -2.094 -4.011 9.704 1.00 82.50 95 CYS A CA 1
ATOM 730 C C . CYS A 1 95 ? -2.009 -3.170 10.985 1.00 82.50 95 CYS A C 1
ATOM 732 O O . CYS A 1 95 ? -2.188 -1.956 10.931 1.00 82.50 95 CYS A O 1
ATOM 734 N N . LYS A 1 96 ? -1.684 -3.783 12.130 1.00 80.50 96 LYS A N 1
ATOM 735 C CA . LYS A 1 96 ? -1.615 -3.094 13.433 1.00 80.50 96 LYS A CA 1
ATOM 736 C C . LYS A 1 96 ? -0.267 -2.413 13.689 1.00 80.50 96 LYS A C 1
ATOM 738 O O . LYS A 1 96 ? -0.203 -1.284 14.167 1.00 80.50 96 LYS A O 1
ATOM 743 N N . MET A 1 97 ? 0.823 -3.101 13.372 1.00 79.88 97 MET A N 1
ATOM 744 C CA . MET A 1 97 ? 2.199 -2.740 13.708 1.00 79.88 97 MET A CA 1
ATOM 745 C C . MET A 1 97 ? 3.116 -2.929 12.489 1.00 79.88 97 MET A C 1
ATOM 747 O O . MET A 1 97 ? 3.978 -3.810 12.480 1.00 79.88 97 MET A O 1
ATOM 751 N N . PRO A 1 98 ? 3.001 -2.075 11.458 1.00 75.44 98 PRO A N 1
ATOM 752 C CA . PRO A 1 98 ? 3.736 -2.257 10.204 1.00 75.44 98 PRO A CA 1
ATOM 753 C C . PRO A 1 98 ? 5.259 -2.142 10.377 1.00 75.44 98 PRO A C 1
ATOM 755 O O . PRO A 1 98 ? 6.003 -2.738 9.608 1.00 75.44 98 PRO A O 1
ATOM 758 N N . GLY A 1 99 ? 5.745 -1.464 11.426 1.00 73.38 99 GLY A N 1
ATOM 759 C CA . GLY A 1 99 ? 7.180 -1.383 11.744 1.00 73.38 99 GLY A CA 1
ATOM 760 C C . GLY A 1 99 ? 7.840 -2.735 12.045 1.00 73.38 99 GLY A C 1
ATOM 761 O O . GLY A 1 99 ? 9.056 -2.856 11.958 1.00 73.38 99 GLY A O 1
ATOM 762 N N . LEU A 1 100 ? 7.051 -3.770 12.347 1.00 70.62 100 LEU A N 1
ATOM 763 C CA . LEU A 1 100 ? 7.558 -5.121 12.581 1.00 70.62 100 LEU A CA 1
ATOM 764 C C . LEU A 1 100 ? 7.870 -5.877 11.278 1.00 70.62 100 LEU A C 1
ATOM 766 O O . LEU A 1 100 ? 8.430 -6.967 11.330 1.00 70.62 100 LEU A O 1
ATOM 770 N N . MET A 1 101 ? 7.566 -5.304 10.109 1.00 70.38 101 MET A N 1
ATOM 771 C CA . MET A 1 101 ? 7.836 -5.918 8.804 1.00 70.38 101 MET A CA 1
ATOM 772 C C . MET A 1 101 ? 9.337 -6.095 8.499 1.00 70.38 101 MET A C 1
ATOM 774 O O . MET A 1 101 ? 9.686 -6.932 7.675 1.00 70.38 101 MET A O 1
ATOM 778 N N . ALA A 1 102 ? 10.231 -5.375 9.187 1.00 61.16 102 ALA A N 1
ATOM 779 C CA . ALA A 1 102 ? 11.684 -5.558 9.063 1.00 61.16 102 ALA A CA 1
ATOM 780 C C . ALA A 1 102 ? 12.180 -6.944 9.523 1.00 61.16 102 ALA A C 1
ATOM 782 O O . ALA A 1 102 ? 13.332 -7.294 9.287 1.00 61.16 102 ALA A O 1
ATOM 783 N N . PHE A 1 103 ? 11.326 -7.718 10.193 1.00 60.38 103 PHE A N 1
ATOM 784 C CA . PHE A 1 103 ? 11.653 -9.028 10.732 1.00 60.38 103 PHE A CA 1
ATOM 785 C C . PHE A 1 103 ? 10.853 -10.111 10.008 1.00 60.38 103 PHE A C 1
ATOM 787 O O . PHE A 1 103 ? 9.626 -10.007 9.850 1.00 60.38 103 PHE A O 1
ATOM 794 N N . SER A 1 104 ? 11.537 -11.191 9.628 1.00 65.50 104 SER A N 1
ATOM 795 C CA . SER A 1 104 ? 10.875 -12.392 9.117 1.00 65.50 104 SER A CA 1
ATOM 796 C C . SER A 1 104 ? 9.883 -12.950 10.147 1.00 65.50 104 SER A C 1
ATOM 798 O O . SER A 1 104 ? 9.941 -12.644 11.342 1.00 65.50 104 SER A O 1
ATOM 800 N N . LYS A 1 105 ? 8.925 -13.768 9.702 1.00 66.19 105 LYS A N 1
ATOM 801 C CA . LYS A 1 105 ? 7.926 -14.374 10.600 1.00 66.19 105 LYS A CA 1
ATOM 802 C C . LYS A 1 105 ? 8.590 -15.182 11.728 1.00 66.19 105 LYS A C 1
ATOM 804 O O . LYS A 1 105 ? 8.142 -15.105 12.870 1.00 66.19 105 LYS A O 1
ATOM 809 N N . GLU A 1 106 ? 9.686 -15.870 11.411 1.00 66.50 106 GLU A N 1
ATOM 810 C CA . GLU A 1 106 ? 10.515 -16.632 12.354 1.00 66.50 106 GLU A CA 1
ATOM 811 C C . GLU A 1 106 ? 11.257 -15.717 13.337 1.00 66.50 106 GLU A C 1
ATOM 813 O O . GLU A 1 106 ? 11.179 -15.913 14.550 1.00 66.50 106 GLU A O 1
ATOM 818 N N . GLU A 1 107 ? 11.901 -14.653 12.848 1.00 60.47 107 GLU A N 1
ATOM 819 C CA . GLU A 1 107 ? 12.587 -13.690 13.717 1.00 60.47 107 GLU A CA 1
ATOM 820 C C . GLU A 1 107 ? 11.624 -12.929 14.631 1.00 60.47 107 GLU A C 1
ATOM 822 O O . GLU A 1 107 ? 11.983 -12.624 15.767 1.00 60.47 107 GLU A O 1
ATOM 827 N N . ARG A 1 108 ? 10.391 -12.648 14.185 1.00 63.97 108 ARG A N 1
ATOM 828 C CA . ARG A 1 108 ? 9.349 -12.060 15.043 1.00 63.97 108 ARG A CA 1
ATOM 829 C C .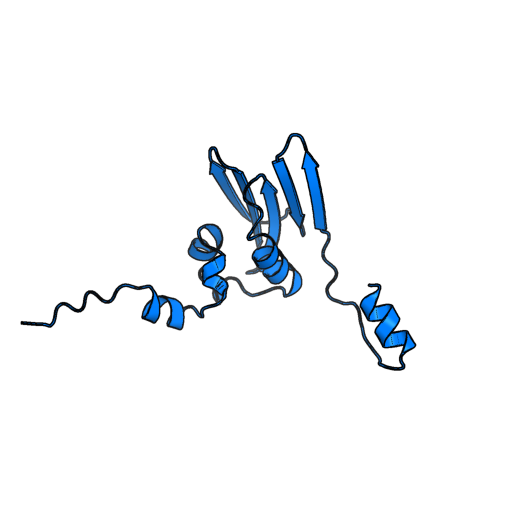 ARG A 1 108 ? 8.917 -13.015 16.141 1.00 63.97 108 ARG A C 1
ATOM 831 O O . ARG A 1 108 ? 8.812 -12.590 17.288 1.00 63.97 108 ARG A O 1
ATOM 838 N N . ALA A 1 109 ? 8.694 -14.286 15.813 1.00 64.62 109 ALA A N 1
ATOM 839 C CA . ALA A 1 109 ? 8.330 -15.291 16.807 1.00 64.62 109 ALA A CA 1
ATOM 840 C C . ALA A 1 109 ? 9.428 -15.452 17.870 1.00 64.62 109 ALA A C 1
ATOM 842 O O . ALA A 1 109 ? 9.119 -15.506 19.053 1.00 64.62 109 ALA A O 1
ATOM 843 N N . SER A 1 110 ? 10.701 -15.436 17.462 1.00 63.03 110 SER A N 1
ATOM 844 C CA . SER A 1 110 ? 11.839 -15.577 18.376 1.00 63.03 110 SER A CA 1
ATOM 845 C C . SER A 1 110 ? 12.153 -14.315 19.197 1.00 63.03 110 SER A C 1
ATOM 847 O O . SER A 1 110 ? 12.492 -14.436 20.371 1.00 63.03 110 SER A O 1
ATOM 849 N N . LYS A 1 111 ? 12.056 -13.109 18.614 1.00 56.91 111 LYS A N 1
ATOM 850 C CA . LYS A 1 111 ? 12.442 -11.846 19.283 1.00 56.91 111 LYS A CA 1
ATOM 851 C C . LYS A 1 111 ? 11.300 -11.159 20.041 1.00 56.91 111 LYS A C 1
ATOM 853 O O . LYS A 1 111 ? 11.573 -10.373 20.942 1.00 56.91 111 LYS A O 1
ATOM 858 N N . LEU A 1 112 ? 10.042 -11.396 19.653 1.00 60.75 112 LEU A N 1
ATOM 859 C CA . LEU A 1 112 ? 8.860 -10.684 20.173 1.00 60.75 112 LEU A CA 1
ATOM 860 C C . LEU A 1 112 ? 7.791 -11.619 20.748 1.00 60.75 112 LEU A C 1
ATOM 862 O O . LEU A 1 112 ? 6.963 -11.176 21.544 1.00 60.75 112 LEU A O 1
ATOM 866 N N . GLY A 1 113 ? 7.790 -12.897 20.360 1.00 56.38 113 GLY A N 1
ATOM 867 C CA . GLY A 1 113 ? 7.022 -13.926 21.047 1.00 56.38 113 GLY A CA 1
ATOM 868 C C . GLY A 1 113 ? 7.709 -14.196 22.371 1.00 56.38 113 GLY A C 1
ATOM 869 O O . GLY A 1 113 ? 8.641 -14.988 22.415 1.00 56.38 113 GLY A O 1
ATOM 870 N N . GLY A 1 114 ? 7.314 -13.473 23.421 1.00 49.09 114 GLY A N 1
ATOM 871 C CA . GLY A 1 114 ? 7.855 -13.652 24.762 1.00 49.09 114 GLY A CA 1
ATOM 872 C C . GLY A 1 114 ? 7.882 -15.134 25.113 1.00 49.09 114 GLY A C 1
ATOM 873 O O . GLY A 1 114 ? 6.844 -15.727 25.403 1.00 49.09 114 GLY A O 1
ATOM 874 N N . VAL A 1 115 ? 9.070 -15.732 25.058 1.00 44.75 115 VAL A N 1
ATOM 875 C CA . VAL A 1 115 ? 9.310 -17.037 25.645 1.00 44.75 115 VAL A CA 1
ATOM 876 C C . VAL A 1 115 ? 9.126 -16.792 27.135 1.00 44.75 115 VAL A C 1
ATOM 878 O O . VAL A 1 115 ? 9.982 -16.184 27.778 1.00 44.75 115 VAL A O 1
ATOM 881 N N . LEU A 1 116 ? 7.970 -17.183 27.676 1.00 45.03 116 LEU A N 1
ATOM 882 C CA . LEU A 1 116 ? 7.850 -17.472 29.097 1.00 45.03 116 LEU A CA 1
ATOM 883 C C . LEU A 1 116 ? 8.864 -18.582 29.353 1.00 45.03 116 LEU A C 1
ATOM 885 O O . LEU A 1 116 ? 8.593 -19.761 29.144 1.00 45.03 116 LEU A O 1
ATOM 889 N N . ASN A 1 117 ? 10.079 -18.173 29.705 1.00 42.38 117 ASN A N 1
ATOM 890 C CA . ASN A 1 117 ? 11.120 -19.057 30.183 1.00 42.38 117 ASN A CA 1
ATOM 891 C C . ASN A 1 117 ? 10.696 -19.475 31.595 1.00 42.38 117 ASN A C 1
ATOM 893 O O . ASN A 1 117 ? 11.175 -18.957 32.600 1.00 42.38 117 ASN A O 1
ATOM 897 N N . GLU A 1 118 ? 9.722 -20.381 31.663 1.00 46.88 118 GLU A N 1
ATOM 898 C CA . GLU A 1 118 ? 9.261 -21.037 32.884 1.00 46.88 118 GLU A CA 1
ATOM 899 C C . GLU A 1 118 ? 10.226 -22.172 33.260 1.00 46.88 118 GLU A C 1
ATOM 901 O O . GLU A 1 118 ? 9.858 -23.322 33.481 1.00 46.88 118 GLU A O 1
ATOM 906 N N . SER A 1 119 ? 11.516 -21.851 33.307 1.00 45.06 119 SER A N 1
ATOM 907 C CA . SER A 1 119 ? 12.551 -22.761 33.782 1.00 45.06 119 SER A CA 1
ATOM 908 C C . SER A 1 119 ? 13.716 -21.968 34.359 1.00 45.06 119 SER A C 1
ATOM 910 O O . SER A 1 119 ? 14.815 -21.928 33.810 1.00 45.06 119 SER A O 1
ATOM 912 N N . MET A 1 120 ? 13.451 -21.331 35.496 1.00 40.69 120 MET A N 1
ATOM 913 C CA . MET A 1 120 ? 14.467 -21.118 36.521 1.00 40.69 120 MET A CA 1
ATOM 914 C C . MET A 1 120 ? 13.817 -21.397 37.882 1.00 40.69 120 MET A C 1
ATOM 916 O O . MET A 1 120 ? 13.340 -20.500 38.574 1.00 40.69 120 MET A O 1
ATOM 920 N N . ARG A 1 121 ? 13.717 -22.691 38.195 1.00 38.44 121 ARG A N 1
ATOM 921 C CA . ARG A 1 121 ? 13.734 -23.201 39.566 1.00 38.44 121 ARG A CA 1
ATOM 922 C C . ARG A 1 121 ? 15.120 -23.768 39.817 1.00 38.4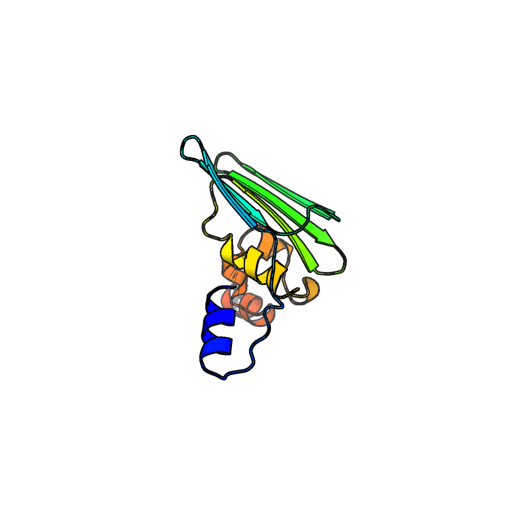4 121 ARG A C 1
ATOM 924 O O . ARG A 1 121 ? 15.641 -24.403 38.874 1.00 38.44 121 ARG A O 1
#

Radius of gyration: 18.22 Å; chains: 1; bounding box: 36×44×60 Å

Foldseek 3Di:
DVVCVVCVVVVHHGDDPQDKDKDWDDDPNKIKIKIFDQDADWDWDDDPQWTKIWHDDPQATGMIIIMRPCPLVVLSSCRNRVRDGNVQDDVVCCVVPVVCVVDGPVRCCVVPVPPPPPDDD

Sequence (121 aa):
QGECAGMNMSGKDFVFDKAIPMNAIGLFGEHIITAGTYTGHVYCEADKNGFKKLFYSDNKLNGFIMIGNIEKAGIYTALIREKTPLDTLDFNLICKMPGLMAFSKEERASKLGGVLNESMR

Secondary structure (DSSP, 8-state):
-HHHHHHHHTT----------EEEEEETTEEEEEEE---SEEEEEEETTEEEEEEEETTEEEEEEEES--TTHHHHHHHHHHT--GGGS-HHHHHH-GGGGGS-HHHHHHHHS--------